Protein AF-D1YX26-F1 (afdb_monomer_lite)

Foldseek 3Di:
DPPPPPVVVVLVVVLVVLLVVLLVLLVVLLVVLLVLDDPPDLLNVVSVLLSLQLLLQSLQCVLVVVSDSVVSVVSSVVSSVVSVVSSVVQVVQQVVCCVPPVNPDRGPCVPPDVVVSVVVSVVSNVNSVVSNVNSVVSVVVVVVVVVCVVVVPPDDD

Sequence (157 aa):
MFEVKSENFNKYVSFAVMLIVAAIVVLAVGEICKYILPHDTAFYFTVNKIYFLAAGALILTAGLGLLNLSNLRNLAVFFVALLALLVVLYFVDKFACSALWGGVYASVLTRIPERYFDMYYKALDGLSVLLGAVGLLFLLVKSLDILKDTLSGPKKA

pLDDT: mean 81.95, std 12.5, range [34.28, 94.19]

Secondary structure (DSSP, 8-state):
---HHHHHHHHHHHHHHHHHHHHHHHHHHHHHHHHHS-TTSHHHHHHHHHHHHHHHHHHHHHHTT---HHHHHHHHHHHHHHHHHHHHHHHHHHHHHHHHHTT-SS-GGGGS-HHHHHHHHHHHHHHHHHHHHHHHHHHHHHHHHHHHHHHT-----

Radius of gyration: 21.33 Å; chains: 1; bounding box: 48×20×71 Å

Organism: Methanocella paludicola (strain DSM 17711 / JCM 13418 / NBRC 101707 / SANAE) (NCBI:txid304371)

Structure (mmCIF, N/CA/C/O backbone):
data_AF-D1YX26-F1
#
_entry.id   AF-D1YX26-F1
#
loop_
_atom_site.group_PDB
_atom_site.id
_atom_site.type_symbol
_atom_site.label_atom_id
_atom_site.label_alt_id
_atom_site.label_comp_id
_atom_site.label_asym_id
_atom_site.label_entity_id
_atom_site.label_seq_id
_atom_site.pdbx_PDB_ins_code
_atom_site.Cartn_x
_atom_site.Cartn_y
_atom_site.Cartn_z
_atom_site.occupancy
_atom_site.B_iso_or_equiv
_atom_site.auth_seq_id
_atom_site.auth_comp_id
_atom_site.auth_asym_id
_atom_site.auth_atom_id
_atom_site.pdbx_PDB_model_num
ATOM 1 N N . MET A 1 1 ? -12.899 -0.330 43.776 1.00 35.62 1 MET A N 1
ATOM 2 C CA . MET A 1 1 ? -11.721 -0.955 43.142 1.00 35.62 1 MET A CA 1
ATOM 3 C C . MET A 1 1 ? -11.986 -0.998 41.639 1.00 35.62 1 MET A C 1
ATOM 5 O O . MET A 1 1 ? -12.757 -1.827 41.181 1.00 35.62 1 MET A O 1
ATOM 9 N N . PHE A 1 2 ? -11.500 0.007 40.904 1.00 34.28 2 PHE A N 1
ATOM 10 C CA . PHE A 1 2 ? -11.766 0.224 39.472 1.00 34.28 2 PHE A CA 1
ATOM 11 C C . PHE A 1 2 ? -10.519 -0.139 38.646 1.00 34.28 2 PHE A C 1
ATOM 13 O O . PHE A 1 2 ? -9.960 0.712 37.968 1.00 34.28 2 PHE A O 1
ATOM 20 N N . GLU A 1 3 ? -10.038 -1.379 38.719 1.00 37.28 3 GLU A N 1
ATOM 21 C CA . GLU A 1 3 ? -8.809 -1.773 37.997 1.00 37.28 3 GLU A CA 1
ATOM 22 C C . GLU A 1 3 ? -9.065 -2.391 36.613 1.00 37.28 3 GLU A C 1
ATOM 24 O O . GLU A 1 3 ? -8.159 -2.467 35.794 1.00 37.28 3 GLU A O 1
ATOM 29 N N . VAL A 1 4 ? -10.313 -2.723 36.263 1.00 43.44 4 VAL A N 1
ATOM 30 C CA . VAL A 1 4 ? -10.623 -3.432 35.001 1.00 43.44 4 VAL A CA 1
ATOM 31 C C . VAL A 1 4 ? -10.747 -2.495 33.777 1.00 43.44 4 VAL A C 1
ATOM 33 O O . VAL A 1 4 ? -10.698 -2.947 32.634 1.00 43.44 4 VAL A O 1
ATOM 36 N N . LYS A 1 5 ? -10.861 -1.168 33.965 1.00 50.50 5 LYS A N 1
ATOM 37 C CA . LYS A 1 5 ? -10.975 -0.206 32.842 1.00 50.50 5 LYS A CA 1
ATOM 38 C C . LYS A 1 5 ? -9.632 0.196 32.214 1.00 50.50 5 LYS A C 1
ATOM 40 O O . LYS A 1 5 ? -9.627 0.531 31.031 1.00 50.50 5 LYS A O 1
ATOM 45 N N . SER A 1 6 ? -8.516 0.170 32.951 1.00 56.94 6 SER A N 1
ATOM 46 C CA . SER A 1 6 ? -7.239 0.706 32.442 1.00 56.94 6 SER A CA 1
ATOM 47 C C . SER A 1 6 ? -6.572 -0.218 31.419 1.00 56.94 6 SER A C 1
ATOM 49 O O . SER A 1 6 ? -6.024 0.255 30.427 1.00 56.94 6 SER A O 1
ATOM 51 N N . GLU A 1 7 ? -6.670 -1.536 31.600 1.00 59.72 7 GLU A N 1
ATOM 52 C CA . GLU A 1 7 ? -5.939 -2.497 30.771 1.00 59.72 7 GLU A CA 1
ATOM 53 C C . GLU A 1 7 ? -6.509 -2.598 29.346 1.00 59.72 7 GLU A C 1
ATOM 55 O O . GLU A 1 7 ? -5.766 -2.607 28.364 1.00 59.72 7 GLU 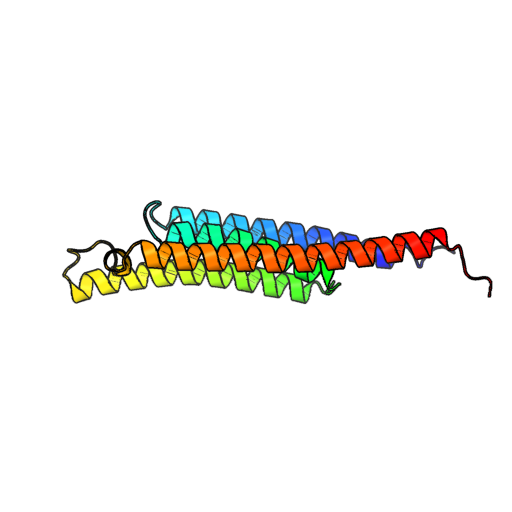A O 1
ATOM 60 N N . ASN A 1 8 ? -7.840 -2.598 29.214 1.00 65.56 8 ASN A N 1
ATOM 61 C CA . ASN A 1 8 ? -8.500 -2.572 27.909 1.00 65.56 8 ASN A CA 1
ATOM 62 C C . ASN A 1 8 ? -8.307 -1.222 27.212 1.00 65.56 8 ASN A C 1
ATOM 64 O O . ASN A 1 8 ? -8.023 -1.193 26.018 1.00 65.56 8 ASN A O 1
ATOM 68 N N . PHE A 1 9 ? -8.391 -0.112 27.951 1.00 67.81 9 PHE A N 1
ATOM 69 C CA . PHE A 1 9 ? -8.138 1.222 27.406 1.00 67.81 9 PHE A CA 1
ATOM 70 C C . PHE A 1 9 ? -6.710 1.350 26.857 1.00 67.81 9 PHE A C 1
ATOM 72 O O . PHE A 1 9 ? -6.530 1.774 25.716 1.00 67.81 9 PHE A O 1
ATOM 79 N N . ASN A 1 10 ? -5.708 0.876 27.603 1.00 72.50 10 ASN A N 1
ATOM 80 C CA . ASN A 1 10 ? -4.318 0.855 27.149 1.00 72.50 10 ASN A CA 1
ATOM 81 C C . ASN A 1 10 ? -4.137 0.008 25.880 1.00 72.50 10 ASN A C 1
ATOM 83 O O . ASN A 1 10 ? -3.447 0.443 24.964 1.00 72.50 10 ASN A O 1
ATOM 87 N N . LYS A 1 11 ? -4.808 -1.147 25.764 1.00 69.88 11 LYS A N 1
ATOM 88 C CA . LYS A 1 11 ? -4.772 -1.980 24.545 1.00 69.88 11 LYS A CA 1
ATOM 89 C C . LYS A 1 11 ? -5.347 -1.256 23.321 1.00 69.88 11 LYS A C 1
ATOM 91 O O . LYS A 1 11 ? -4.740 -1.310 22.252 1.00 69.88 11 LYS A O 1
ATOM 96 N N . TYR A 1 12 ? -6.466 -0.541 23.464 1.00 74.06 12 TYR A N 1
ATOM 97 C CA . TYR A 1 12 ? -7.040 0.257 22.370 1.00 74.06 12 TYR A CA 1
ATOM 98 C C . TYR A 1 12 ? -6.139 1.427 21.964 1.00 74.06 12 TYR A C 1
ATOM 100 O O . TYR A 1 12 ? -5.946 1.662 20.772 1.00 74.06 12 TYR A O 1
ATOM 108 N N . VAL A 1 13 ? -5.549 2.126 22.938 1.00 77.31 13 VAL A N 1
ATOM 109 C CA . VAL A 1 13 ? -4.607 3.224 22.678 1.00 77.31 13 VAL A CA 1
ATOM 110 C C . VAL A 1 13 ? -3.355 2.703 21.972 1.00 77.31 13 VAL A C 1
ATOM 112 O O . VAL A 1 13 ? -2.968 3.249 20.942 1.00 77.31 13 VAL A O 1
ATOM 115 N N . SER A 1 14 ? -2.756 1.609 22.451 1.00 76.06 14 SER A N 1
ATOM 116 C CA . SER A 1 14 ? -1.597 0.988 21.798 1.00 76.06 14 SER A CA 1
ATOM 117 C C . SER A 1 14 ? -1.909 0.527 20.375 1.00 76.06 14 SER A C 1
ATOM 119 O O . SER A 1 14 ? -1.082 0.707 19.484 1.00 76.06 14 SER A O 1
ATOM 121 N N . PHE A 1 15 ? -3.102 -0.023 20.132 1.00 79.38 15 PHE A N 1
ATOM 122 C CA . PHE A 1 15 ? -3.534 -0.392 18.785 1.00 79.38 15 PHE A CA 1
ATOM 123 C C . PHE A 1 15 ? -3.677 0.832 17.872 1.00 79.38 15 PHE A C 1
ATOM 125 O O . PHE A 1 15 ? -3.165 0.816 16.755 1.00 79.38 15 PHE A O 1
ATOM 132 N N . ALA A 1 16 ? -4.320 1.904 18.346 1.00 80.62 16 ALA A N 1
ATOM 133 C CA . ALA A 1 16 ? -4.486 3.138 17.580 1.00 80.62 16 ALA A CA 1
ATOM 134 C C . ALA A 1 16 ? -3.134 3.779 17.229 1.00 80.62 16 ALA A C 1
ATOM 136 O O . ALA A 1 16 ? -2.903 4.140 16.076 1.00 80.62 16 ALA A O 1
ATOM 137 N N . VAL A 1 17 ? -2.212 3.849 18.195 1.00 84.38 17 VAL A N 1
ATOM 138 C CA . VAL A 1 17 ? -0.843 4.335 17.969 1.00 84.38 17 VAL A CA 1
ATOM 139 C C . VAL A 1 17 ? -0.130 3.467 16.936 1.00 84.38 17 VAL A C 1
ATOM 141 O O . VAL A 1 17 ? 0.453 3.995 15.994 1.00 84.38 17 VAL A O 1
ATOM 144 N N . MET A 1 18 ? -0.215 2.140 17.054 1.00 84.69 18 MET A N 1
ATOM 145 C CA . MET A 1 18 ? 0.425 1.232 16.101 1.00 84.69 18 MET A CA 1
ATOM 146 C C . MET A 1 18 ? -0.163 1.356 14.691 1.00 84.69 18 MET A C 1
ATOM 148 O O . MET A 1 18 ? 0.577 1.271 13.716 1.00 84.69 18 MET A O 1
ATOM 152 N N . LEU A 1 19 ? -1.471 1.586 14.566 1.00 84.75 19 LEU A N 1
ATOM 153 C CA . LEU A 1 19 ? -2.131 1.807 13.280 1.00 84.75 19 LEU A CA 1
ATOM 154 C C . LEU A 1 19 ? -1.619 3.090 12.612 1.00 84.75 19 LEU A C 1
ATOM 156 O O . LEU A 1 19 ? -1.300 3.072 11.424 1.00 84.75 19 LEU A O 1
ATOM 160 N N . ILE A 1 20 ? -1.467 4.174 13.381 1.00 86.75 20 ILE A N 1
ATOM 161 C CA . ILE A 1 20 ? -0.885 5.435 12.898 1.00 86.75 20 ILE A CA 1
ATOM 162 C C . ILE A 1 20 ? 0.571 5.225 12.473 1.00 86.75 20 ILE A C 1
ATOM 164 O O . ILE A 1 20 ? 0.952 5.624 11.375 1.00 86.75 20 ILE A O 1
ATOM 168 N N . VAL A 1 21 ? 1.376 4.560 13.304 1.00 88.06 21 VAL A N 1
ATOM 169 C CA . VAL A 1 21 ? 2.781 4.264 12.988 1.00 88.06 21 VAL A CA 1
ATOM 170 C C . VAL A 1 21 ? 2.883 3.419 11.718 1.00 88.06 21 VAL A C 1
ATOM 172 O O . VAL A 1 21 ? 3.666 3.750 10.835 1.00 88.06 21 VAL A O 1
ATOM 175 N N . ALA A 1 22 ? 2.065 2.374 11.579 1.00 86.25 22 ALA A N 1
ATOM 176 C CA . ALA A 1 22 ? 2.020 1.542 10.380 1.00 86.25 22 ALA A CA 1
ATOM 177 C C . ALA A 1 22 ? 1.682 2.362 9.126 1.00 86.25 22 ALA A C 1
ATOM 179 O O . ALA A 1 22 ? 2.371 2.238 8.114 1.00 86.25 22 ALA A O 1
ATOM 180 N N . ALA A 1 23 ? 0.670 3.229 9.201 1.00 86.69 23 ALA A N 1
ATOM 181 C CA . ALA A 1 23 ? 0.287 4.100 8.094 1.00 86.69 23 ALA A CA 1
ATOM 182 C C . ALA A 1 23 ? 1.420 5.063 7.705 1.00 86.69 23 ALA A C 1
ATOM 184 O O . ALA A 1 23 ? 1.760 5.165 6.528 1.00 86.69 23 ALA A O 1
ATOM 185 N N . ILE A 1 24 ? 2.050 5.718 8.687 1.00 89.69 24 ILE A N 1
ATOM 186 C CA . ILE A 1 24 ? 3.175 6.638 8.459 1.00 89.69 24 ILE A CA 1
ATOM 187 C C . ILE A 1 24 ? 4.362 5.905 7.836 1.00 89.69 24 ILE A C 1
ATOM 189 O O . ILE A 1 24 ? 4.955 6.418 6.894 1.00 89.69 24 ILE A O 1
ATOM 193 N N . VAL A 1 25 ? 4.706 4.710 8.322 1.00 90.75 25 VAL A N 1
ATOM 194 C CA . VAL A 1 25 ? 5.823 3.922 7.780 1.00 90.75 25 VAL A CA 1
ATOM 195 C C . VAL A 1 25 ? 5.567 3.541 6.323 1.00 90.75 25 VAL A C 1
ATOM 197 O O . VAL A 1 25 ? 6.449 3.727 5.489 1.00 90.75 25 VAL A O 1
ATOM 200 N N . VAL A 1 26 ? 4.365 3.056 5.992 1.00 91.50 26 VAL A N 1
ATOM 201 C CA . VAL A 1 26 ? 4.008 2.705 4.606 1.00 91.50 26 VAL A CA 1
ATOM 202 C C . VAL A 1 26 ? 4.055 3.936 3.695 1.00 91.50 26 VAL A C 1
ATOM 204 O O . VAL A 1 26 ? 4.591 3.850 2.591 1.00 91.50 26 VAL A O 1
ATOM 207 N N . LEU A 1 27 ? 3.558 5.086 4.162 1.00 91.44 27 LEU A N 1
ATOM 208 C CA . LEU A 1 27 ? 3.626 6.345 3.416 1.00 91.44 27 LEU A CA 1
ATOM 209 C C . LEU A 1 27 ? 5.073 6.809 3.217 1.00 91.44 27 LEU A C 1
ATOM 211 O O . LEU A 1 27 ? 5.473 7.082 2.092 1.00 91.44 27 LEU A O 1
ATOM 215 N N . ALA A 1 28 ? 5.877 6.850 4.280 1.00 92.19 28 ALA A N 1
ATOM 216 C CA . ALA A 1 28 ? 7.269 7.286 4.216 1.00 92.19 28 ALA A CA 1
ATOM 217 C C . ALA A 1 28 ? 8.094 6.413 3.260 1.00 92.19 28 ALA A C 1
ATOM 219 O O . ALA A 1 28 ? 8.817 6.937 2.416 1.00 92.19 28 ALA A O 1
ATOM 220 N N . VAL A 1 29 ? 7.950 5.085 3.343 1.00 92.44 29 VAL A N 1
ATOM 221 C CA . VAL A 1 29 ? 8.626 4.159 2.422 1.00 92.44 29 VAL A CA 1
ATOM 222 C C . VAL A 1 29 ? 8.140 4.357 0.991 1.00 92.44 29 VAL A C 1
ATOM 224 O O . VAL A 1 29 ? 8.956 4.377 0.075 1.00 92.44 29 VAL A O 1
ATOM 227 N N . GLY A 1 30 ? 6.838 4.536 0.771 1.00 90.62 30 GLY A N 1
ATOM 228 C CA . GLY A 1 30 ? 6.330 4.759 -0.577 1.00 90.62 30 GLY A CA 1
ATOM 229 C C . GLY A 1 30 ? 6.818 6.069 -1.194 1.00 90.62 30 GLY A C 1
ATOM 230 O O . GLY A 1 30 ? 7.140 6.087 -2.380 1.00 90.62 30 GLY A O 1
ATOM 231 N N . GLU A 1 31 ? 6.951 7.141 -0.408 1.00 91.50 31 GLU A N 1
ATOM 232 C CA . GLU A 1 31 ? 7.520 8.402 -0.896 1.00 91.50 31 GLU A CA 1
ATOM 233 C C . GLU A 1 31 ? 9.009 8.246 -1.233 1.00 91.50 31 GLU A C 1
ATOM 235 O O . GLU A 1 31 ? 9.467 8.756 -2.256 1.00 91.50 31 GLU A O 1
ATOM 240 N N . ILE A 1 32 ? 9.753 7.444 -0.462 1.00 91.56 32 ILE A N 1
ATOM 241 C CA . ILE A 1 32 ? 11.123 7.051 -0.828 1.00 91.56 32 ILE A CA 1
ATOM 242 C C . ILE A 1 32 ? 11.126 6.273 -2.155 1.00 91.56 32 ILE A C 1
ATOM 244 O O . ILE A 1 32 ? 11.934 6.567 -3.034 1.00 91.56 32 ILE A O 1
ATOM 248 N N . CYS A 1 33 ? 10.214 5.314 -2.348 1.00 90.62 33 CYS A N 1
ATOM 249 C CA . CYS A 1 33 ? 10.102 4.575 -3.610 1.00 90.62 33 CYS A CA 1
ATOM 250 C C . CYS A 1 33 ? 9.802 5.509 -4.791 1.00 90.62 33 CYS A C 1
ATOM 252 O O . CYS A 1 33 ? 10.415 5.383 -5.847 1.00 90.62 33 CYS A O 1
ATOM 254 N N . LYS A 1 34 ? 8.902 6.478 -4.612 1.00 90.25 34 LYS A N 1
ATOM 255 C CA . LYS A 1 34 ? 8.571 7.493 -5.620 1.00 90.25 34 LYS A CA 1
ATOM 256 C C . LYS A 1 34 ? 9.731 8.414 -5.974 1.00 90.25 34 LYS A C 1
ATOM 258 O O . LYS A 1 34 ? 9.771 8.895 -7.094 1.00 90.25 34 LYS A O 1
ATOM 263 N N . TYR A 1 35 ? 10.667 8.648 -5.059 1.00 88.50 35 TYR A N 1
ATOM 264 C CA . TYR A 1 35 ? 11.884 9.397 -5.372 1.00 88.50 35 TYR A CA 1
ATOM 265 C C . TYR A 1 35 ? 12.811 8.628 -6.333 1.00 88.50 35 TYR A C 1
ATOM 267 O O . TYR A 1 35 ? 13.554 9.226 -7.106 1.00 88.50 35 TYR A O 1
ATOM 275 N N . ILE A 1 36 ? 12.760 7.292 -6.305 1.00 87.69 36 ILE A N 1
ATOM 276 C CA . ILE A 1 36 ? 13.550 6.409 -7.181 1.00 87.69 36 ILE A CA 1
ATOM 277 C C . ILE A 1 36 ? 12.843 6.186 -8.531 1.00 87.69 36 ILE A C 1
ATOM 279 O O . ILE A 1 36 ? 13.494 6.015 -9.566 1.00 87.69 36 ILE A O 1
ATOM 283 N N . LEU A 1 37 ? 11.509 6.156 -8.523 1.00 86.38 37 LEU A N 1
ATOM 284 C CA . LEU A 1 37 ? 10.675 5.860 -9.686 1.00 86.38 37 LEU A CA 1
ATOM 285 C C . LEU A 1 37 ? 10.335 7.140 -10.475 1.00 86.38 37 LEU A C 1
ATOM 287 O O . LEU A 1 37 ? 9.841 8.097 -9.886 1.00 86.38 37 LEU A O 1
ATOM 291 N N . PRO A 1 38 ? 10.509 7.175 -11.807 1.00 81.75 38 PRO A N 1
ATOM 292 C CA . PRO A 1 38 ? 10.125 8.334 -12.609 1.00 81.75 38 PRO A CA 1
ATOM 293 C C . PRO A 1 38 ? 8.604 8.557 -12.587 1.00 81.75 38 PRO A C 1
ATOM 295 O O . PRO A 1 38 ? 7.834 7.596 -12.679 1.00 81.75 38 PRO A O 1
ATOM 298 N N . HIS A 1 39 ? 8.177 9.819 -12.488 1.00 79.12 39 HIS A N 1
ATOM 299 C CA . HIS A 1 39 ? 6.771 10.225 -12.324 1.00 79.12 39 HIS A CA 1
ATOM 300 C C . HIS A 1 39 ? 5.829 9.771 -13.449 1.00 79.12 39 HIS A C 1
ATOM 302 O O . HIS A 1 39 ? 4.630 9.631 -13.232 1.00 79.12 39 HIS A O 1
ATOM 308 N N . ASP A 1 40 ? 6.364 9.552 -14.643 1.00 69.69 40 ASP A N 1
ATOM 309 C CA . ASP A 1 40 ? 5.660 9.136 -15.855 1.00 69.69 40 ASP A CA 1
ATOM 310 C C . ASP A 1 40 ? 5.531 7.609 -15.989 1.00 69.69 40 ASP A C 1
ATOM 312 O O . ASP A 1 40 ? 4.922 7.111 -16.934 1.00 69.69 40 ASP A O 1
ATOM 316 N N . THR A 1 41 ? 6.068 6.838 -15.039 1.00 77.81 41 THR A N 1
ATOM 317 C CA . THR A 1 41 ? 6.019 5.374 -15.103 1.00 77.81 41 THR A CA 1
ATOM 318 C C . THR A 1 41 ? 4.773 4.792 -14.448 1.00 77.81 41 THR A C 1
ATOM 320 O O . THR A 1 41 ? 4.334 5.214 -13.377 1.00 77.81 41 THR A O 1
ATOM 323 N N . ALA A 1 42 ? 4.264 3.706 -15.034 1.00 83.06 42 ALA A N 1
ATOM 324 C CA . ALA A 1 42 ? 3.197 2.904 -14.440 1.00 83.06 42 ALA A CA 1
ATOM 325 C C . ALA A 1 42 ? 3.538 2.433 -13.009 1.00 83.06 42 ALA A C 1
ATOM 327 O O . ALA A 1 42 ? 2.653 2.315 -12.161 1.00 83.06 42 ALA A O 1
ATOM 328 N N . PHE A 1 43 ? 4.823 2.211 -12.711 1.00 85.44 43 PHE A N 1
ATOM 329 C CA . PHE A 1 43 ? 5.302 1.868 -11.371 1.00 85.44 43 PHE A CA 1
ATOM 330 C C . PHE A 1 43 ? 5.031 2.982 -10.351 1.00 85.44 43 PHE A C 1
ATOM 332 O O . PHE A 1 43 ? 4.528 2.686 -9.267 1.00 85.44 43 PHE A O 1
ATOM 339 N N . TYR A 1 44 ? 5.280 4.249 -10.703 1.00 86.94 44 TYR A N 1
ATOM 340 C CA . TYR A 1 44 ? 4.984 5.398 -9.841 1.00 86.94 44 TYR A CA 1
ATOM 341 C C . TYR A 1 44 ? 3.488 5.488 -9.509 1.00 86.94 44 TYR A C 1
ATOM 343 O O . TYR A 1 44 ? 3.101 5.641 -8.347 1.00 86.94 44 TYR A O 1
ATOM 351 N N . PHE A 1 45 ? 2.621 5.326 -10.512 1.00 87.00 45 PHE A N 1
ATOM 352 C CA . PHE A 1 45 ? 1.173 5.338 -10.296 1.00 87.00 45 PHE A CA 1
ATOM 353 C C . PHE A 1 45 ? 0.694 4.158 -9.444 1.00 87.00 45 PHE A C 1
ATOM 355 O O . PHE A 1 45 ? -0.177 4.340 -8.592 1.00 87.00 45 PHE A O 1
ATOM 362 N N . THR A 1 46 ? 1.292 2.974 -9.600 1.00 89.62 46 THR A N 1
ATOM 363 C CA . THR A 1 46 ? 0.967 1.803 -8.771 1.00 89.62 46 THR A CA 1
ATOM 364 C C . THR A 1 46 ? 1.292 2.040 -7.294 1.00 89.62 46 THR A C 1
ATOM 366 O 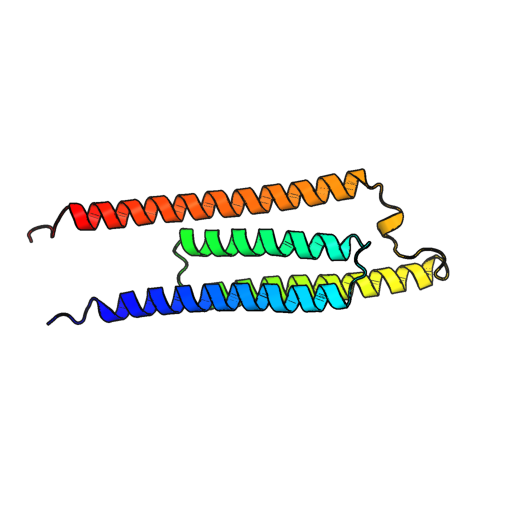O . THR A 1 46 ? 0.513 1.620 -6.439 1.00 89.62 46 THR A O 1
ATOM 369 N N . VAL A 1 47 ? 2.361 2.780 -6.967 1.00 91.38 47 VAL A N 1
ATOM 370 C CA . VAL A 1 47 ? 2.656 3.162 -5.571 1.00 91.38 47 VAL A CA 1
ATOM 371 C C . VAL A 1 47 ? 1.490 3.938 -4.948 1.00 91.38 47 VAL A C 1
ATOM 373 O O . VAL A 1 47 ? 1.075 3.623 -3.834 1.00 91.38 47 VAL A O 1
ATOM 376 N N . ASN A 1 48 ? 0.885 4.880 -5.680 1.00 90.19 48 ASN A N 1
ATOM 377 C CA . ASN A 1 48 ? -0.292 5.609 -5.185 1.00 90.19 48 ASN A CA 1
ATOM 378 C C . ASN A 1 48 ? -1.471 4.673 -4.889 1.00 90.19 48 ASN A C 1
ATOM 380 O O . ASN A 1 48 ? -2.173 4.850 -3.897 1.00 90.19 48 ASN A O 1
ATOM 384 N N . LYS A 1 49 ? -1.685 3.656 -5.730 1.00 89.81 49 LYS A N 1
ATOM 385 C CA . LYS A 1 49 ? -2.764 2.674 -5.538 1.00 89.81 49 LYS A CA 1
ATOM 386 C C . LYS A 1 49 ? -2.517 1.783 -4.323 1.00 89.81 49 LYS A C 1
ATOM 388 O O . LYS A 1 49 ? -3.462 1.443 -3.614 1.00 89.81 49 LYS A O 1
ATOM 393 N N . ILE A 1 50 ? -1.256 1.473 -4.022 1.00 91.62 50 ILE A N 1
ATOM 394 C CA . ILE A 1 50 ? -0.885 0.734 -2.810 1.00 91.62 50 ILE A CA 1
ATOM 395 C C . ILE A 1 50 ? -1.231 1.522 -1.544 1.00 91.62 50 ILE A C 1
ATOM 397 O O . ILE A 1 50 ? -1.651 0.906 -0.570 1.00 91.62 50 ILE A O 1
ATOM 401 N N . TYR A 1 51 ? -1.139 2.855 -1.541 1.00 88.75 51 TYR A N 1
ATOM 402 C CA . TYR A 1 51 ? -1.570 3.651 -0.384 1.00 88.75 51 TYR A CA 1
ATOM 403 C C . TYR A 1 51 ? -3.053 3.478 -0.076 1.00 88.75 51 TYR A C 1
ATOM 405 O O . TYR A 1 51 ? -3.423 3.272 1.080 1.00 88.75 51 TYR A O 1
ATOM 413 N N . PHE A 1 52 ? -3.901 3.516 -1.105 1.00 87.44 52 PHE A N 1
ATOM 414 C CA . PHE A 1 52 ? -5.337 3.308 -0.938 1.00 87.44 52 PHE A CA 1
ATOM 415 C C . PHE A 1 52 ? -5.651 1.884 -0.473 1.00 87.44 52 PHE A C 1
ATOM 417 O O . PHE A 1 52 ? -6.466 1.704 0.433 1.00 87.44 52 PHE A O 1
ATOM 424 N N . LEU A 1 53 ? -4.948 0.882 -1.010 1.00 91.12 53 LEU A N 1
ATOM 425 C CA . LEU A 1 53 ? -5.068 -0.503 -0.552 1.00 91.12 53 LEU A CA 1
ATOM 426 C C . LEU A 1 53 ? -4.626 -0.669 0.903 1.00 91.12 53 LEU A C 1
ATOM 428 O O . LEU A 1 53 ? -5.311 -1.337 1.676 1.00 91.12 53 LEU A O 1
ATOM 432 N N . ALA A 1 54 ? -3.511 -0.049 1.292 1.00 88.88 54 ALA A N 1
ATOM 433 C CA . ALA A 1 54 ? -3.001 -0.089 2.655 1.00 88.88 54 ALA A CA 1
ATOM 434 C C . ALA A 1 54 ? -3.978 0.559 3.636 1.00 88.88 54 ALA A C 1
ATOM 436 O O . ALA A 1 54 ? -4.289 -0.033 4.670 1.00 88.88 54 ALA A O 1
ATOM 437 N N . ALA A 1 55 ? -4.531 1.721 3.285 1.00 87.31 55 ALA A N 1
ATOM 438 C CA . ALA A 1 55 ? -5.567 2.374 4.076 1.00 87.31 55 ALA A CA 1
ATOM 439 C C . ALA A 1 55 ? -6.814 1.485 4.223 1.00 87.31 55 ALA A C 1
ATOM 441 O O . ALA A 1 55 ? -7.282 1.264 5.340 1.00 87.31 55 ALA A O 1
ATOM 442 N N . GLY A 1 56 ? -7.309 0.909 3.122 1.00 88.38 56 GLY A N 1
ATOM 443 C CA . GLY A 1 56 ? -8.458 -0.001 3.141 1.00 88.38 56 GLY A CA 1
ATOM 444 C C . GLY A 1 56 ? -8.219 -1.242 4.007 1.00 88.38 56 GLY A C 1
ATOM 445 O O . GLY A 1 56 ? -9.060 -1.597 4.832 1.00 88.38 56 GLY A O 1
ATOM 446 N N . ALA A 1 57 ? -7.046 -1.867 3.890 1.00 89.69 57 ALA A N 1
ATOM 447 C CA . ALA A 1 57 ? -6.675 -3.043 4.674 1.00 89.69 57 ALA A CA 1
ATOM 448 C C . ALA A 1 57 ? -6.495 -2.735 6.173 1.00 89.69 57 ALA A C 1
ATOM 450 O O . ALA A 1 57 ? -6.885 -3.544 7.020 1.00 89.69 57 ALA A O 1
ATOM 451 N N . LEU A 1 58 ? -5.946 -1.566 6.523 1.00 87.31 58 LEU A N 1
ATOM 452 C CA . LEU A 1 58 ? -5.821 -1.122 7.915 1.00 87.31 58 LEU A CA 1
ATOM 453 C C . LEU A 1 58 ? -7.196 -0.863 8.546 1.00 87.31 58 LEU A C 1
ATOM 455 O O . LEU A 1 58 ? -7.450 -1.330 9.658 1.00 87.31 58 LEU A O 1
ATOM 459 N N . ILE A 1 59 ? -8.104 -0.193 7.824 1.00 86.69 59 ILE A N 1
ATOM 460 C CA . ILE A 1 59 ? -9.489 0.036 8.269 1.00 86.69 59 ILE A CA 1
ATOM 461 C C . ILE A 1 59 ? -10.224 -1.297 8.447 1.00 86.69 59 ILE A C 1
ATOM 463 O O . ILE A 1 59 ? -10.891 -1.499 9.460 1.00 86.69 59 ILE A O 1
ATOM 467 N N . LEU A 1 60 ? -10.059 -2.238 7.514 1.00 88.00 60 LEU A N 1
ATOM 468 C CA . LEU A 1 60 ? -10.639 -3.577 7.623 1.00 88.00 60 LEU A CA 1
ATOM 469 C C . LEU A 1 60 ? -10.124 -4.335 8.847 1.00 88.00 60 LEU A C 1
ATOM 471 O O . LEU A 1 60 ? -10.913 -4.902 9.600 1.00 88.00 60 LEU A O 1
ATOM 475 N N . THR A 1 61 ? -8.813 -4.308 9.081 1.00 85.88 61 THR A N 1
ATOM 476 C CA . THR A 1 61 ? -8.200 -4.964 10.244 1.00 85.88 61 THR A CA 1
ATOM 477 C C . THR A 1 61 ? -8.725 -4.371 11.555 1.00 85.88 61 THR A C 1
ATOM 479 O O . THR A 1 61 ? -9.009 -5.111 12.500 1.00 85.88 61 THR A O 1
ATOM 482 N N . ALA A 1 62 ? -8.912 -3.048 11.600 1.00 82.06 62 ALA A N 1
ATOM 483 C CA . ALA A 1 62 ? -9.534 -2.368 12.730 1.00 82.06 62 ALA A CA 1
ATOM 484 C C . ALA A 1 62 ? -11.008 -2.781 12.915 1.00 82.06 62 ALA A C 1
ATOM 486 O O . ALA A 1 62 ? -11.411 -3.108 14.033 1.00 82.06 62 ALA A O 1
ATOM 487 N N . GLY A 1 63 ? -11.792 -2.832 11.832 1.00 80.62 63 GLY A N 1
ATOM 488 C CA . GLY A 1 63 ? -13.205 -3.230 11.842 1.00 80.62 63 GLY A CA 1
ATOM 489 C C . GLY A 1 63 ? -13.439 -4.659 12.308 1.00 80.62 63 GLY A C 1
ATOM 490 O O . GLY A 1 63 ? -14.276 -4.894 13.177 1.00 80.62 63 GLY A O 1
ATOM 491 N N . LEU A 1 64 ? -12.630 -5.604 11.830 1.00 83.44 64 LEU A N 1
ATOM 492 C CA . LEU A 1 64 ? -12.689 -7.007 12.250 1.00 83.44 64 LEU A CA 1
ATOM 493 C C . LEU A 1 64 ? -12.278 -7.220 13.716 1.00 83.44 64 LEU A C 1
ATOM 495 O O . LEU A 1 64 ? -12.390 -8.326 14.237 1.00 83.44 64 LEU A O 1
ATOM 499 N N . GLY A 1 65 ? -11.787 -6.184 14.405 1.00 71.56 65 GLY A N 1
ATOM 500 C CA . GLY A 1 65 ? -11.350 -6.305 15.790 1.00 71.56 65 GLY A CA 1
ATOM 501 C C . GLY A 1 65 ? -10.123 -7.197 15.952 1.00 71.56 65 GLY A C 1
ATOM 502 O O . GLY A 1 65 ? -9.888 -7.701 17.050 1.00 71.56 65 GLY A O 1
ATOM 503 N N . LEU A 1 66 ? -9.324 -7.361 14.893 1.00 72.88 66 LEU A N 1
ATOM 504 C CA . LEU A 1 66 ? -8.037 -8.050 14.924 1.00 72.88 66 LEU A CA 1
ATOM 505 C C . LEU A 1 66 ? -6.989 -7.154 15.601 1.00 72.88 66 LEU A C 1
ATOM 507 O O . LEU A 1 66 ? -5.962 -6.817 15.015 1.00 72.88 66 LEU A O 1
ATOM 511 N N . LEU A 1 67 ? -7.250 -6.781 16.860 1.00 66.19 67 LEU A N 1
ATOM 512 C CA . LEU A 1 67 ? -6.480 -5.839 17.683 1.00 66.19 67 LEU A CA 1
ATOM 513 C C . LEU A 1 67 ? -5.097 -6.371 18.105 1.00 66.19 67 LEU A C 1
ATOM 515 O O . LEU A 1 67 ? -4.496 -5.907 19.072 1.00 66.19 67 LEU A O 1
ATOM 519 N N . ASN A 1 68 ? -4.580 -7.369 17.393 1.00 77.12 68 ASN A N 1
ATOM 520 C CA . ASN A 1 68 ? -3.271 -7.936 17.637 1.00 77.12 68 ASN A CA 1
ATOM 521 C C . ASN A 1 68 ? -2.208 -7.054 16.973 1.00 77.12 68 ASN A C 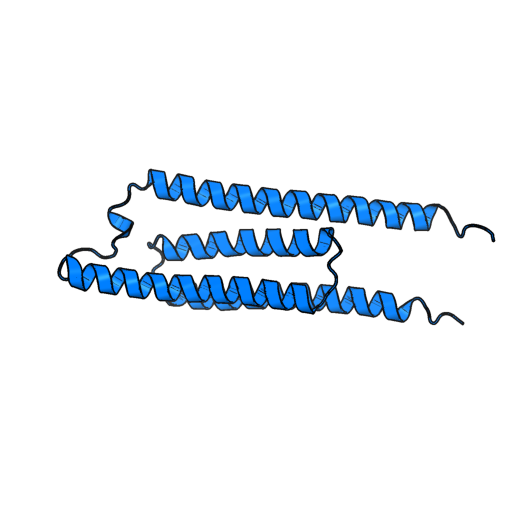1
ATOM 523 O O . ASN A 1 68 ? -2.161 -6.933 15.747 1.00 77.12 68 ASN A O 1
ATOM 527 N N . LEU A 1 69 ? -1.315 -6.487 17.786 1.00 78.00 69 LEU A N 1
ATOM 528 C CA . LEU A 1 69 ? -0.173 -5.688 17.327 1.00 78.00 69 LEU A CA 1
ATOM 529 C C . LEU A 1 69 ? 0.685 -6.436 16.294 1.00 78.00 69 LEU A C 1
ATOM 531 O O . LEU A 1 69 ? 1.223 -5.824 15.372 1.00 78.00 69 LEU A O 1
ATOM 535 N N . SER A 1 70 ? 0.763 -7.765 16.403 1.00 85.81 70 SER A N 1
ATOM 536 C CA . SER A 1 70 ? 1.483 -8.612 15.448 1.00 85.81 70 SER A CA 1
ATOM 537 C C . SER A 1 70 ? 0.853 -8.572 14.057 1.00 85.81 70 SER A C 1
ATOM 539 O O . SER A 1 70 ? 1.580 -8.523 13.069 1.00 85.81 70 SER A O 1
ATOM 541 N N . ASN A 1 71 ? -0.480 -8.532 13.964 1.00 84.25 71 ASN A N 1
ATOM 542 C CA . ASN A 1 71 ? -1.188 -8.486 12.683 1.00 84.25 71 ASN A CA 1
ATOM 543 C C . ASN A 1 71 ? -0.979 -7.139 11.988 1.00 84.25 71 ASN A C 1
ATOM 545 O O . ASN A 1 71 ? -0.653 -7.119 10.805 1.00 84.25 71 ASN A O 1
ATOM 549 N N . LEU A 1 72 ? -1.084 -6.028 12.729 1.00 83.88 72 LEU A N 1
ATOM 550 C CA . LEU A 1 72 ? -0.788 -4.694 12.192 1.00 83.88 72 LEU A CA 1
ATOM 551 C C . LEU A 1 72 ? 0.658 -4.584 11.706 1.00 83.88 72 LEU A C 1
ATOM 553 O O . LEU A 1 72 ? 0.903 -4.071 10.617 1.00 83.88 72 LEU A O 1
ATOM 557 N N . ARG A 1 73 ? 1.617 -5.103 12.484 1.00 87.00 73 ARG A N 1
ATOM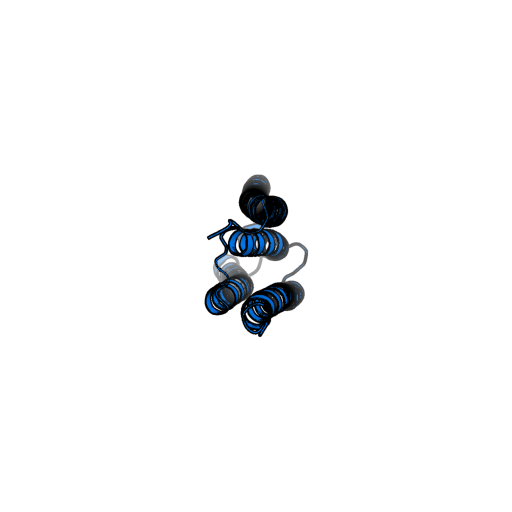 558 C CA . ARG A 1 73 ? 3.028 -5.132 12.086 1.00 87.00 73 ARG A CA 1
ATOM 559 C C . ARG A 1 73 ? 3.228 -5.944 10.811 1.00 87.00 73 ARG A C 1
ATOM 561 O O . ARG A 1 73 ? 3.875 -5.462 9.891 1.00 87.00 73 ARG A O 1
ATOM 568 N N . ASN A 1 74 ? 2.679 -7.155 10.746 1.00 90.12 74 ASN A N 1
ATOM 569 C CA . ASN A 1 74 ? 2.828 -8.026 9.581 1.00 90.12 74 ASN A CA 1
ATOM 570 C C . ASN A 1 74 ? 2.194 -7.401 8.333 1.00 90.12 74 ASN A C 1
ATOM 572 O O . ASN A 1 74 ? 2.778 -7.474 7.257 1.00 90.12 74 ASN A O 1
ATOM 576 N N . LEU A 1 75 ? 1.045 -6.737 8.484 1.00 89.75 75 LEU A N 1
ATOM 577 C CA . LEU A 1 75 ? 0.388 -6.016 7.399 1.00 89.75 75 LEU A CA 1
ATOM 578 C C . LEU A 1 75 ? 1.234 -4.828 6.915 1.00 89.75 75 LEU A C 1
ATOM 580 O O . LEU A 1 75 ? 1.420 -4.656 5.713 1.00 89.75 75 LEU A O 1
ATOM 584 N N . ALA A 1 76 ? 1.800 -4.043 7.835 1.00 89.06 76 ALA A N 1
ATOM 585 C CA . ALA A 1 76 ? 2.703 -2.946 7.492 1.00 89.06 76 ALA A CA 1
ATOM 586 C C . ALA A 1 76 ? 3.953 -3.452 6.757 1.00 89.06 76 ALA A C 1
ATOM 588 O O . ALA A 1 76 ? 4.308 -2.926 5.705 1.00 89.06 76 ALA A O 1
ATOM 589 N N . VAL A 1 77 ? 4.585 -4.513 7.270 1.00 91.81 77 VAL A N 1
ATOM 590 C CA . VAL A 1 77 ? 5.747 -5.158 6.639 1.00 91.81 77 VAL A CA 1
ATOM 591 C C . VAL A 1 77 ? 5.390 -5.695 5.257 1.00 91.81 77 VAL A C 1
ATOM 593 O O . VAL A 1 77 ? 6.176 -5.529 4.331 1.00 91.81 77 VAL A O 1
ATOM 596 N N . PHE A 1 78 ? 4.205 -6.284 5.087 1.00 93.94 78 PHE A N 1
ATOM 597 C CA . PHE A 1 78 ? 3.726 -6.746 3.787 1.00 93.94 78 PHE A CA 1
ATOM 598 C C . PHE A 1 78 ? 3.635 -5.598 2.774 1.00 93.94 78 PHE A C 1
ATOM 600 O O . PHE A 1 78 ? 4.166 -5.720 1.674 1.00 93.94 78 PHE A O 1
ATOM 607 N N . PHE A 1 79 ? 3.031 -4.463 3.141 1.00 94.19 79 PHE A N 1
ATOM 608 C CA . PHE A 1 79 ? 2.950 -3.307 2.242 1.00 94.19 79 PHE A CA 1
ATOM 609 C C . PHE A 1 79 ? 4.318 -2.686 1.953 1.00 94.19 79 PHE A C 1
ATOM 611 O O . PHE A 1 79 ? 4.598 -2.344 0.808 1.00 94.19 79 PHE A O 1
ATOM 618 N N . VAL A 1 80 ? 5.199 -2.600 2.950 1.00 93.44 80 VAL A N 1
ATOM 619 C CA . VAL A 1 80 ? 6.590 -2.163 2.756 1.00 93.44 80 VAL A CA 1
ATOM 620 C C . VAL A 1 80 ? 7.332 -3.097 1.797 1.00 93.44 80 VAL A C 1
ATOM 622 O O . VAL A 1 80 ? 8.006 -2.628 0.882 1.00 93.44 80 VAL A O 1
ATOM 625 N N . ALA A 1 81 ? 7.176 -4.413 1.950 1.00 93.62 81 ALA A N 1
ATOM 626 C CA . ALA A 1 81 ? 7.771 -5.399 1.054 1.00 93.62 81 ALA A CA 1
ATOM 627 C C . ALA A 1 81 ? 7.202 -5.293 -0.368 1.00 93.62 81 ALA A C 1
ATOM 629 O O . ALA A 1 81 ? 7.956 -5.387 -1.332 1.00 93.62 81 ALA A O 1
ATOM 630 N N . LEU A 1 82 ? 5.898 -5.041 -0.508 1.00 93.88 82 LEU A N 1
ATOM 631 C CA . LEU A 1 82 ? 5.249 -4.820 -1.800 1.00 93.88 82 LEU A CA 1
ATOM 632 C C . LEU A 1 82 ? 5.797 -3.566 -2.504 1.00 93.88 82 LEU A C 1
ATOM 634 O O . LEU A 1 82 ? 6.071 -3.602 -3.702 1.00 93.88 82 LEU A O 1
ATOM 638 N N . LEU A 1 83 ? 6.007 -2.476 -1.760 1.00 94.00 83 LEU A N 1
ATOM 639 C CA . LEU A 1 83 ? 6.621 -1.247 -2.272 1.00 94.00 83 LEU A CA 1
ATOM 640 C C . LEU A 1 83 ? 8.078 -1.472 -2.695 1.00 94.00 83 LEU A C 1
ATOM 642 O O . LEU A 1 83 ? 8.473 -1.071 -3.790 1.00 94.00 83 LEU A O 1
ATOM 646 N N . ALA A 1 84 ? 8.867 -2.167 -1.873 1.00 91.31 84 ALA A N 1
ATOM 647 C CA . ALA A 1 84 ? 10.239 -2.530 -2.220 1.00 91.31 84 ALA A CA 1
ATOM 648 C C . ALA A 1 84 ? 10.289 -3.422 -3.472 1.00 91.31 84 ALA A C 1
ATOM 650 O O . ALA A 1 84 ? 11.115 -3.205 -4.359 1.00 91.31 84 ALA A O 1
ATOM 651 N N . LEU A 1 85 ? 9.368 -4.383 -3.586 1.00 93.12 85 LEU A N 1
ATOM 652 C CA . LEU A 1 85 ? 9.252 -5.254 -4.752 1.00 93.12 85 LEU A CA 1
ATOM 653 C C . LEU A 1 85 ? 8.952 -4.461 -6.029 1.00 93.12 85 LEU A C 1
ATOM 655 O O . LEU A 1 85 ? 9.539 -4.765 -7.063 1.00 93.12 85 LEU A O 1
ATOM 659 N N . LEU A 1 86 ? 8.101 -3.431 -5.978 1.00 91.50 86 LEU A N 1
ATOM 660 C CA . LEU A 1 86 ? 7.857 -2.566 -7.140 1.00 91.50 86 LEU A CA 1
ATOM 661 C C . LEU A 1 86 ? 9.131 -1.876 -7.629 1.00 91.50 86 LEU A C 1
ATOM 663 O O . LEU A 1 86 ? 9.362 -1.807 -8.834 1.00 91.50 86 LEU A O 1
ATOM 667 N N . VAL A 1 87 ? 9.965 -1.393 -6.707 1.00 91.56 87 VAL A N 1
ATOM 668 C CA . VAL A 1 87 ? 11.251 -0.779 -7.060 1.00 91.56 87 VAL A CA 1
ATOM 669 C C . VAL A 1 87 ? 12.166 -1.804 -7.730 1.00 91.56 87 VAL A C 1
ATOM 671 O O . VAL A 1 87 ? 12.756 -1.515 -8.769 1.00 91.56 87 VAL A O 1
ATOM 674 N N . VAL A 1 88 ? 12.245 -3.021 -7.186 1.00 92.50 88 VAL A N 1
ATOM 675 C CA . VAL A 1 88 ? 13.023 -4.112 -7.795 1.00 92.50 88 VAL A CA 1
ATOM 676 C C . VAL A 1 88 ? 12.499 -4.446 -9.193 1.00 92.50 88 VAL A C 1
ATOM 678 O O . VAL A 1 88 ? 13.287 -4.533 -10.131 1.00 92.50 88 VAL A O 1
ATOM 681 N N . LEU A 1 89 ? 11.180 -4.575 -9.363 1.00 90.50 89 LEU A N 1
ATOM 682 C CA . LEU A 1 89 ? 10.555 -4.859 -10.657 1.00 90.50 89 LEU A CA 1
ATOM 683 C C . LEU A 1 89 ? 10.833 -3.764 -11.689 1.00 90.50 89 LEU A C 1
ATOM 685 O O . LEU A 1 89 ? 11.070 -4.082 -12.849 1.00 90.50 89 LEU A O 1
ATOM 689 N N . TYR A 1 90 ? 10.871 -2.499 -11.277 1.00 89.94 90 TYR A N 1
ATOM 690 C CA . TYR A 1 90 ? 11.269 -1.402 -12.155 1.00 89.94 90 TYR A CA 1
ATOM 691 C C . TYR A 1 90 ? 12.721 -1.537 -12.643 1.00 89.94 90 TYR A C 1
ATOM 693 O O . TYR A 1 90 ? 12.997 -1.345 -13.828 1.00 89.94 90 TYR A O 1
ATOM 701 N N . PHE A 1 91 ? 13.661 -1.912 -11.769 1.00 89.19 91 PHE A N 1
ATOM 702 C CA . PHE A 1 91 ? 15.043 -2.158 -12.195 1.00 89.19 91 PHE A CA 1
ATOM 703 C C . PHE A 1 91 ? 15.160 -3.373 -13.120 1.00 89.19 91 PHE A C 1
ATOM 705 O O . PHE A 1 91 ? 15.911 -3.324 -14.095 1.00 89.19 91 PHE A O 1
ATOM 712 N N . VAL A 1 92 ? 14.394 -4.434 -12.854 1.00 89.88 92 VAL A N 1
ATOM 713 C CA . VAL A 1 92 ? 14.314 -5.609 -13.733 1.00 89.88 92 VAL A CA 1
ATOM 714 C C . VAL A 1 92 ? 13.763 -5.223 -15.106 1.00 89.88 92 VAL A C 1
ATOM 716 O O . VAL A 1 92 ? 14.330 -5.627 -16.117 1.00 89.88 92 VAL A O 1
ATOM 719 N N . ASP A 1 93 ? 12.713 -4.404 -15.159 1.00 87.19 93 ASP A N 1
ATOM 720 C CA . ASP A 1 93 ? 12.124 -3.900 -16.402 1.00 87.19 93 ASP A CA 1
ATOM 721 C C . ASP A 1 93 ? 13.131 -3.072 -17.217 1.00 87.19 93 ASP A C 1
ATOM 723 O O . ASP A 1 93 ? 13.329 -3.326 -18.407 1.00 87.19 93 ASP A O 1
ATOM 727 N N . LYS A 1 94 ? 13.863 -2.159 -16.566 1.00 84.81 94 LYS A N 1
ATOM 728 C CA . LYS A 1 94 ? 14.941 -1.404 -17.221 1.00 84.81 94 LYS A CA 1
ATOM 729 C C . LYS A 1 94 ? 16.050 -2.301 -17.759 1.00 84.81 94 LYS A C 1
ATOM 731 O O . LYS A 1 94 ? 16.524 -2.090 -18.877 1.00 84.81 94 LYS A O 1
ATOM 736 N N . PHE A 1 95 ? 16.465 -3.297 -16.981 1.00 87.06 95 PHE A N 1
ATOM 737 C CA . PHE A 1 95 ? 17.489 -4.244 -17.410 1.00 87.06 95 PHE A CA 1
ATOM 738 C C . PHE A 1 95 ? 17.014 -5.080 -18.605 1.00 87.06 95 PHE A C 1
ATOM 740 O O . PHE A 1 95 ? 17.742 -5.218 -19.588 1.00 87.06 95 PHE A O 1
ATOM 747 N N . ALA A 1 96 ? 15.772 -5.567 -18.567 1.00 86.31 96 ALA A N 1
ATOM 748 C CA . ALA A 1 96 ? 15.162 -6.311 -19.662 1.00 86.31 96 ALA A CA 1
ATOM 749 C C . ALA A 1 96 ? 15.068 -5.467 -20.942 1.00 86.31 96 ALA A C 1
ATOM 751 O O . ALA A 1 96 ? 15.413 -5.951 -22.017 1.00 86.31 96 ALA A O 1
ATOM 752 N N . CYS A 1 97 ? 14.683 -4.191 -20.835 1.00 84.50 97 CYS A N 1
ATOM 753 C CA . CYS A 1 97 ? 14.671 -3.273 -21.974 1.00 84.50 97 CYS A CA 1
ATOM 754 C C . CYS A 1 97 ? 16.048 -3.072 -22.606 1.00 84.50 97 CYS A C 1
ATOM 756 O O . CYS A 1 97 ? 16.175 -3.057 -23.834 1.00 84.50 97 CYS A O 1
ATOM 758 N N . SER A 1 98 ? 17.079 -2.932 -21.771 1.00 83.44 98 SER A N 1
ATOM 759 C CA . SER A 1 98 ? 18.463 -2.835 -22.232 1.00 83.44 98 SER A CA 1
ATOM 760 C C . SER A 1 98 ? 18.892 -4.105 -22.974 1.00 83.44 98 SER A C 1
ATOM 762 O O . SER A 1 98 ? 19.413 -4.026 -24.084 1.00 83.44 98 SER A O 1
ATOM 764 N N . ALA A 1 99 ? 18.591 -5.280 -22.416 1.00 86.38 99 ALA A N 1
ATOM 765 C CA . ALA A 1 99 ? 18.972 -6.566 -22.995 1.00 86.38 99 ALA A CA 1
ATOM 766 C C . ALA A 1 99 ? 18.218 -6.908 -24.295 1.00 86.38 99 ALA A C 1
ATOM 768 O O . ALA A 1 99 ? 18.816 -7.438 -25.228 1.00 86.38 99 ALA A O 1
ATOM 769 N N . LEU A 1 100 ? 16.915 -6.619 -24.369 1.00 84.50 100 LEU A N 1
ATOM 770 C CA . LEU A 1 100 ? 16.060 -7.021 -25.494 1.00 84.50 100 LEU A CA 1
ATOM 771 C C . LEU A 1 100 ? 16.096 -6.042 -26.670 1.00 84.50 100 LEU A C 1
ATOM 773 O O . LEU A 1 100 ? 15.986 -6.464 -27.820 1.00 84.50 100 LEU A O 1
ATOM 777 N N . TRP A 1 101 ? 16.219 -4.741 -26.397 1.00 84.44 101 TRP A N 1
ATOM 778 C CA . TRP A 1 101 ? 16.125 -3.699 -27.426 1.00 84.44 101 TRP A CA 1
ATOM 779 C C . TRP A 1 101 ? 17.272 -2.693 -27.373 1.00 84.44 101 TRP A C 1
ATOM 781 O O . TRP A 1 101 ? 17.126 -1.585 -27.882 1.00 84.44 101 TRP A O 1
ATOM 791 N N . GLY A 1 102 ? 18.392 -3.032 -26.730 1.00 79.50 102 GLY A N 1
ATOM 792 C CA . GLY A 1 102 ? 19.562 -2.153 -26.656 1.00 79.50 102 GLY A CA 1
ATOM 793 C C . GLY A 1 102 ? 19.275 -0.801 -25.994 1.00 79.50 102 GLY A C 1
ATOM 794 O O . GLY A 1 102 ? 19.958 0.175 -26.288 1.00 79.50 102 GLY A O 1
ATOM 795 N N . GLY A 1 103 ? 18.231 -0.711 -25.162 1.00 69.81 103 GLY A N 1
ATOM 796 C CA . GLY A 1 103 ? 17.829 0.531 -24.495 1.00 69.81 103 GLY A CA 1
ATOM 797 C C . GLY A 1 103 ? 17.037 1.518 -25.361 1.00 69.81 103 GLY A C 1
ATOM 798 O O . GLY A 1 103 ? 16.793 2.635 -24.917 1.00 69.81 103 GLY A O 1
ATOM 799 N N . VAL A 1 104 ? 16.592 1.124 -26.563 1.00 72.38 104 VAL A N 1
ATOM 800 C CA . VAL A 1 104 ? 15.758 1.976 -27.441 1.00 72.38 104 VAL A CA 1
ATOM 801 C C . VAL A 1 104 ? 14.422 2.350 -26.784 1.00 72.38 104 VAL A C 1
ATOM 803 O O . VAL A 1 104 ? 13.876 3.419 -27.045 1.00 72.38 104 VAL A O 1
ATOM 806 N N . TYR A 1 105 ? 13.897 1.485 -25.913 1.00 70.12 105 TYR A N 1
ATOM 807 C CA . TYR A 1 105 ? 12.651 1.718 -25.186 1.00 70.12 105 TYR A CA 1
ATOM 808 C C . TYR A 1 105 ? 12.917 1.943 -23.699 1.00 70.12 105 TYR A C 1
ATOM 810 O O . TYR A 1 105 ? 13.697 1.220 -23.081 1.00 70.12 105 TYR A O 1
ATOM 818 N N . ALA A 1 106 ? 12.213 2.917 -23.117 1.00 69.88 106 ALA A N 1
ATOM 819 C CA . ALA A 1 106 ? 12.366 3.292 -21.712 1.00 69.88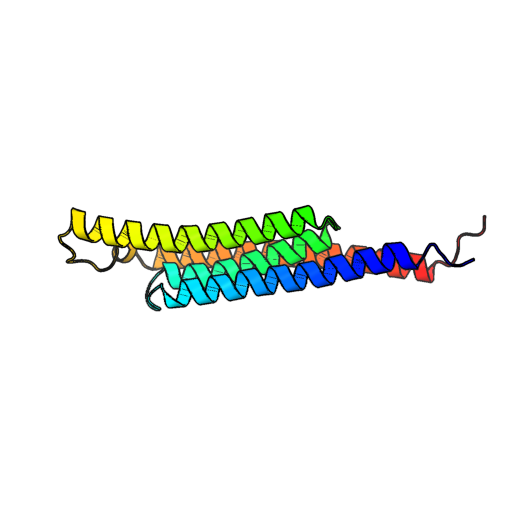 106 ALA A CA 1
ATOM 820 C C . ALA A 1 106 ? 11.836 2.235 -20.720 1.00 69.88 106 ALA A C 1
ATOM 822 O O . ALA A 1 106 ? 12.305 2.186 -19.585 1.00 69.88 106 ALA A O 1
ATOM 823 N N . SER A 1 107 ? 10.870 1.404 -21.131 1.00 77.94 107 SER A N 1
ATOM 824 C CA . SER A 1 107 ? 10.250 0.352 -20.309 1.00 77.94 107 SER A CA 1
ATOM 825 C C . SER A 1 107 ? 9.531 -0.674 -21.193 1.00 77.94 107 SER A C 1
ATOM 827 O O . SER A 1 107 ? 9.082 -0.321 -22.286 1.00 77.94 107 SER A O 1
ATOM 829 N N . VAL A 1 108 ? 9.403 -1.930 -20.740 1.00 76.38 108 VAL A N 1
ATOM 830 C CA . VAL A 1 108 ? 8.612 -2.957 -21.446 1.00 76.38 108 VAL A CA 1
ATOM 831 C C . VAL A 1 108 ? 7.135 -2.558 -21.413 1.00 76.38 108 VAL A C 1
ATOM 833 O O . VAL A 1 108 ? 6.383 -2.806 -22.358 1.00 76.38 108 VAL A O 1
ATOM 836 N N . LEU A 1 109 ? 6.729 -1.885 -20.334 1.00 76.69 109 LEU A N 1
ATOM 837 C CA . LEU A 1 109 ? 5.358 -1.474 -20.069 1.00 76.69 109 LEU A CA 1
ATOM 838 C C . LEU A 1 109 ? 4.829 -0.431 -21.057 1.00 76.69 109 LEU A C 1
ATOM 840 O O . LEU A 1 109 ? 3.625 -0.401 -21.282 1.00 76.69 109 LEU A O 1
ATOM 844 N N . THR A 1 110 ? 5.684 0.360 -21.717 1.00 72.94 110 THR A N 1
ATOM 845 C CA . THR A 1 110 ? 5.225 1.334 -22.733 1.00 72.94 110 THR A CA 1
ATOM 846 C C . THR A 1 110 ? 4.604 0.675 -23.962 1.00 72.94 110 THR A C 1
ATOM 848 O O . THR A 1 110 ? 3.924 1.333 -24.745 1.00 72.94 110 THR A O 1
ATOM 851 N N . ARG A 1 111 ? 4.817 -0.632 -24.144 1.00 77.31 111 ARG A N 1
ATOM 852 C CA . ARG A 1 111 ? 4.211 -1.409 -25.231 1.00 77.31 111 ARG A CA 1
ATOM 853 C C . ARG A 1 111 ? 2.821 -1.936 -24.896 1.00 77.31 111 ARG A C 1
ATOM 855 O O . ARG A 1 111 ? 2.131 -2.422 -25.790 1.00 77.31 111 ARG A O 1
ATOM 862 N N . ILE A 1 112 ? 2.414 -1.879 -23.631 1.00 81.56 112 ILE A N 1
ATOM 863 C CA . ILE A 1 112 ? 1.078 -2.291 -23.216 1.00 81.56 112 ILE A CA 1
ATOM 864 C C . ILE A 1 112 ? 0.131 -1.105 -23.453 1.00 81.56 112 ILE A C 1
ATOM 866 O O . ILE A 1 112 ? 0.415 -0.002 -22.990 1.00 81.56 112 ILE A O 1
ATOM 870 N N . PRO A 1 113 ? -0.999 -1.298 -24.157 1.00 84.75 113 PRO A N 1
ATOM 871 C CA . PRO A 1 113 ? -1.959 -0.222 -24.377 1.00 84.75 113 PRO A CA 1
ATOM 872 C C . PRO A 1 113 ? -2.467 0.387 -23.064 1.00 84.75 113 PRO A C 1
ATOM 874 O O . PRO A 1 113 ? -2.838 -0.344 -22.144 1.00 84.75 113 PRO A O 1
ATOM 877 N N . GLU A 1 114 ? -2.578 1.717 -23.019 1.00 82.31 114 GLU A N 1
ATOM 878 C CA . GLU A 1 114 ? -3.006 2.485 -21.834 1.00 82.31 114 GLU A CA 1
ATOM 879 C C . GLU A 1 114 ? -4.321 1.982 -21.229 1.00 82.31 114 GLU A C 1
ATOM 881 O O . GLU A 1 114 ? -4.462 1.898 -20.011 1.00 82.31 114 GLU A O 1
ATOM 886 N N . ARG A 1 115 ? -5.256 1.526 -22.074 1.00 86.38 115 ARG A N 1
ATOM 887 C CA . ARG A 1 115 ? -6.540 0.953 -21.643 1.00 86.38 115 ARG A CA 1
ATOM 888 C C . ARG A 1 115 ? -6.380 -0.186 -20.627 1.00 86.38 115 ARG A C 1
ATOM 890 O O . ARG A 1 115 ? -7.229 -0.326 -19.748 1.00 86.38 115 ARG A O 1
ATOM 897 N N . TYR A 1 116 ? -5.334 -1.005 -20.739 1.00 87.75 116 TYR A N 1
ATOM 898 C CA . TYR A 1 116 ? -5.097 -2.099 -19.793 1.00 87.75 116 TYR A CA 1
ATOM 899 C C . TYR A 1 116 ? -4.578 -1.590 -18.447 1.00 87.75 116 TYR A C 1
ATOM 901 O O . TYR A 1 116 ? -5.006 -2.099 -17.411 1.00 87.75 116 TYR A O 1
ATOM 909 N N . PHE A 1 117 ? -3.729 -0.558 -18.445 1.00 84.31 117 PHE A N 1
ATOM 910 C CA . PHE A 1 117 ? -3.301 0.104 -17.211 1.00 84.31 117 PHE A CA 1
ATOM 911 C C . PHE A 1 117 ? -4.475 0.789 -16.513 1.00 84.31 117 PHE A C 1
ATOM 913 O O . PHE A 1 117 ? -4.645 0.625 -15.309 1.00 84.31 117 PHE A O 1
ATOM 920 N N . ASP A 1 118 ? -5.353 1.452 -17.263 1.00 87.00 118 ASP A N 1
ATOM 921 C CA . ASP A 1 118 ? -6.569 2.061 -16.719 1.00 87.00 118 ASP A CA 1
ATOM 922 C C . ASP A 1 118 ? -7.506 1.039 -16.072 1.00 87.00 118 ASP A C 1
ATOM 924 O O . ASP A 1 118 ? -8.031 1.271 -14.980 1.00 87.00 118 ASP A O 1
ATOM 928 N N . MET A 1 119 ? -7.728 -0.106 -16.727 1.00 89.38 119 MET A N 1
ATOM 929 C CA . MET A 1 119 ? -8.524 -1.196 -16.154 1.00 89.38 119 MET A CA 1
ATOM 930 C C . MET A 1 119 ? -7.885 -1.736 -14.875 1.00 89.38 119 MET A C 1
ATOM 932 O O . MET A 1 119 ? -8.581 -1.930 -13.878 1.00 89.38 119 MET A O 1
ATOM 936 N N . TYR A 1 120 ? -6.567 -1.937 -14.890 1.00 90.00 120 TYR A N 1
ATOM 937 C CA . TYR A 1 120 ? -5.803 -2.379 -13.729 1.00 90.00 120 TYR A CA 1
ATOM 938 C C . TYR A 1 120 ? -5.922 -1.391 -12.559 1.00 90.00 120 TYR A C 1
ATOM 940 O O . TYR A 1 120 ? -6.283 -1.789 -11.452 1.00 90.00 120 TYR A O 1
ATOM 948 N N . TYR A 1 121 ? -5.714 -0.095 -12.794 1.00 90.44 121 TYR A N 1
ATOM 949 C CA . TYR A 1 121 ? -5.809 0.925 -11.751 1.00 90.44 121 TYR A CA 1
ATOM 950 C C . TYR A 1 121 ? -7.220 1.068 -11.189 1.00 90.44 121 TYR A C 1
ATOM 952 O O . TYR A 1 121 ? -7.375 1.151 -9.972 1.00 90.44 121 TYR A O 1
ATOM 960 N N . LYS A 1 122 ? -8.251 1.019 -12.042 1.00 90.38 122 LYS A N 1
ATOM 961 C CA . LYS A 1 122 ? -9.651 1.021 -11.594 1.00 90.38 122 LYS A CA 1
ATOM 962 C C . LYS A 1 122 ? -9.989 -0.207 -10.756 1.00 90.38 122 LYS A C 1
ATOM 964 O O . LYS A 1 122 ? -10.730 -0.088 -9.785 1.00 90.38 122 LYS A O 1
ATOM 969 N N . ALA A 1 123 ? -9.447 -1.375 -11.102 1.00 90.94 123 ALA A N 1
ATOM 970 C CA . ALA A 1 123 ? -9.632 -2.582 -10.304 1.00 90.94 123 ALA A CA 1
ATOM 971 C C . ALA A 1 123 ? -8.993 -2.438 -8.912 1.00 90.94 123 ALA A C 1
ATOM 973 O O . ALA A 1 123 ? -9.630 -2.777 -7.915 1.00 90.94 123 ALA A O 1
ATOM 974 N N . LEU A 1 124 ? -7.780 -1.877 -8.822 1.00 91.56 124 LEU A N 1
ATOM 975 C CA . LEU A 1 124 ? -7.133 -1.600 -7.533 1.00 91.56 124 LEU A CA 1
ATOM 976 C C . LEU A 1 124 ? -7.897 -0.561 -6.702 1.00 91.56 124 LEU A C 1
ATOM 978 O O . LEU A 1 124 ? -8.039 -0.738 -5.491 1.00 91.56 124 LEU A O 1
ATOM 982 N N . ASP A 1 125 ? -8.416 0.495 -7.332 1.00 89.81 125 ASP A N 1
ATOM 983 C CA . ASP A 1 125 ? -9.260 1.485 -6.654 1.00 89.81 125 ASP A CA 1
ATOM 984 C C . ASP A 1 125 ? -10.541 0.835 -6.122 1.00 89.81 125 ASP A C 1
ATOM 986 O O . ASP A 1 125 ? -10.884 1.003 -4.953 1.00 89.81 125 ASP A O 1
ATOM 990 N N . GLY A 1 126 ? -11.218 0.034 -6.952 1.00 90.56 126 GLY A N 1
ATOM 991 C CA . GLY A 1 126 ? -12.422 -0.697 -6.564 1.00 90.56 126 GLY A CA 1
ATOM 992 C C . GLY A 1 126 ? -12.176 -1.632 -5.381 1.00 90.56 126 GLY A C 1
ATOM 993 O O . GLY A 1 126 ? -12.944 -1.619 -4.421 1.00 90.56 126 GLY A O 1
ATOM 994 N N . LEU A 1 127 ? -11.073 -2.386 -5.398 1.00 90.94 127 LEU A N 1
ATOM 995 C CA . LEU A 1 127 ? -10.670 -3.234 -4.273 1.00 90.94 127 LEU A CA 1
ATOM 996 C C . LEU A 1 127 ? -10.394 -2.414 -3.008 1.00 90.94 127 LEU A C 1
ATOM 998 O O . LEU A 1 127 ? -10.865 -2.779 -1.934 1.00 90.94 127 LEU A O 1
ATOM 1002 N N . SER A 1 128 ? -9.683 -1.293 -3.126 1.00 90.44 128 SER A N 1
ATOM 1003 C CA . SER A 1 128 ? -9.388 -0.405 -1.993 1.00 90.44 128 SER A CA 1
ATOM 1004 C C . SER A 1 128 ? -10.662 0.135 -1.347 1.00 90.44 128 SER A C 1
ATOM 1006 O O . SER A 1 128 ? -10.810 0.091 -0.125 1.00 90.44 128 SER A O 1
ATOM 1008 N N . VAL A 1 129 ? -11.605 0.599 -2.173 1.00 91.19 129 VAL A N 1
ATOM 1009 C CA . VAL A 1 129 ? -12.907 1.104 -1.725 1.00 91.19 129 VAL A CA 1
ATOM 1010 C C . VAL A 1 129 ? -13.721 -0.005 -1.070 1.00 91.19 129 VAL A C 1
ATOM 1012 O O . VAL A 1 129 ? -14.283 0.221 -0.004 1.00 91.19 129 VAL A O 1
ATOM 1015 N N . LEU A 1 130 ? -13.758 -1.208 -1.651 1.00 91.81 130 LEU A N 1
ATOM 1016 C CA . LEU A 1 130 ? -14.472 -2.348 -1.070 1.00 91.81 130 LEU A CA 1
ATOM 1017 C C . LEU A 1 130 ? -13.906 -2.736 0.299 1.00 91.81 130 LEU A C 1
ATOM 1019 O O . LEU A 1 130 ? -14.666 -2.864 1.256 1.00 91.81 130 LEU A O 1
ATOM 1023 N N . LEU A 1 131 ? -12.582 -2.872 0.416 1.00 90.44 131 LEU A N 1
ATOM 1024 C CA . LEU A 1 131 ? -11.922 -3.193 1.686 1.00 90.44 131 LEU A CA 1
ATOM 1025 C C . LEU A 1 131 ? -12.196 -2.115 2.741 1.00 90.44 131 LEU A C 1
ATOM 1027 O O . LEU A 1 131 ? -12.565 -2.436 3.872 1.00 90.44 131 LEU A O 1
ATOM 1031 N N . GLY A 1 132 ? -12.075 -0.843 2.351 1.00 87.38 132 GLY A N 1
ATOM 1032 C CA . GLY A 1 132 ? -12.367 0.293 3.219 1.00 87.38 132 GLY A CA 1
ATOM 1033 C C . GLY A 1 132 ? -13.827 0.324 3.672 1.00 87.38 132 GLY A C 1
ATOM 1034 O O . GLY A 1 132 ? -14.085 0.428 4.867 1.00 87.38 132 GLY A O 1
ATOM 1035 N N . ALA A 1 133 ? -14.781 0.178 2.751 1.00 89.81 133 ALA A N 1
ATOM 1036 C CA . ALA A 1 133 ? -16.213 0.215 3.043 1.00 89.81 133 ALA A CA 1
ATOM 1037 C C . ALA A 1 133 ? -16.644 -0.930 3.968 1.00 89.81 133 ALA A C 1
ATOM 1039 O O . ALA A 1 133 ? -17.352 -0.697 4.946 1.00 89.81 133 ALA A O 1
ATOM 1040 N N . VAL A 1 134 ? -16.173 -2.153 3.702 1.00 91.12 134 VAL A N 1
ATOM 1041 C CA . VAL A 1 134 ? -16.441 -3.318 4.557 1.00 91.12 134 VAL A CA 1
ATOM 1042 C C . VAL A 1 134 ? -15.851 -3.103 5.950 1.00 91.12 134 VAL A C 1
ATOM 1044 O O . VAL A 1 134 ? -16.539 -3.305 6.950 1.00 91.12 134 VAL A O 1
ATOM 1047 N N . GLY A 1 135 ? -14.605 -2.634 6.038 1.00 87.75 135 GLY A N 1
ATOM 1048 C CA . GLY A 1 135 ? -13.967 -2.337 7.318 1.00 87.75 135 GLY A CA 1
ATOM 1049 C C . GLY A 1 135 ? -14.693 -1.267 8.129 1.00 87.75 135 GLY A C 1
ATOM 1050 O O . GLY A 1 135 ? -14.908 -1.434 9.330 1.00 87.75 135 GLY A O 1
ATOM 1051 N N . LEU A 1 136 ? -15.118 -0.190 7.469 1.00 86.25 136 LEU A N 1
ATOM 1052 C CA . LEU A 1 136 ? -15.829 0.923 8.094 1.00 86.25 136 LEU A CA 1
ATOM 1053 C C . LEU A 1 136 ? -17.221 0.489 8.572 1.00 86.25 136 LEU A C 1
ATOM 1055 O O . LEU A 1 136 ? -17.630 0.855 9.671 1.00 86.25 136 LEU A O 1
ATOM 1059 N N . LEU A 1 137 ? -17.911 -0.364 7.811 1.00 90.31 137 LEU A N 1
ATOM 1060 C CA . LEU A 1 137 ? -19.177 -0.962 8.229 1.00 90.31 137 LEU A CA 1
ATOM 1061 C C . LEU A 1 137 ? -19.012 -1.812 9.496 1.00 90.31 137 LEU A C 1
ATOM 1063 O O . LEU A 1 137 ? -19.781 -1.645 10.440 1.00 90.31 137 LEU A O 1
ATOM 1067 N N . PHE A 1 138 ? -17.985 -2.664 9.567 1.00 88.12 138 PHE A N 1
ATOM 1068 C CA . PHE A 1 138 ? -17.708 -3.436 10.783 1.00 88.12 138 PHE A CA 1
ATOM 1069 C C . PHE A 1 138 ? -17.367 -2.548 11.985 1.00 88.12 138 PHE A C 1
ATOM 1071 O O . PHE A 1 138 ? -17.854 -2.806 13.087 1.00 88.12 138 PHE A O 1
ATOM 1078 N N . LEU A 1 139 ? -16.583 -1.482 11.780 1.00 84.81 139 LEU A N 1
ATOM 1079 C CA . LEU A 1 139 ? -16.323 -0.490 12.827 1.00 84.81 139 LEU A CA 1
ATOM 1080 C C . LEU A 1 139 ? -17.625 0.138 13.331 1.00 84.81 139 LEU A C 1
ATOM 1082 O O . LEU A 1 139 ? -17.835 0.185 14.539 1.00 84.81 139 LEU A O 1
ATOM 1086 N N . LEU A 1 140 ? -18.509 0.567 12.426 1.00 85.69 140 LEU A N 1
ATOM 1087 C CA . LEU A 1 140 ? -19.791 1.180 12.779 1.00 85.69 140 LEU A CA 1
ATOM 1088 C C . LEU A 1 140 ? -20.687 0.230 13.572 1.00 85.69 140 LEU A C 1
ATOM 1090 O O . LEU A 1 140 ? -21.190 0.627 14.620 1.00 85.69 140 LEU A O 1
ATOM 1094 N N . VAL A 1 141 ? -20.858 -1.017 13.120 1.00 86.69 141 VAL A N 1
ATOM 1095 C CA . VAL A 1 141 ? -21.661 -2.015 13.850 1.00 86.69 141 VAL A CA 1
ATOM 1096 C C . VAL A 1 141 ? -21.105 -2.215 15.258 1.00 86.69 141 VAL A C 1
ATOM 1098 O O . VAL A 1 141 ? -21.843 -2.133 16.235 1.00 86.69 141 VAL A O 1
ATOM 1101 N N . LYS A 1 142 ? -19.784 -2.356 15.386 1.00 80.06 142 LYS A N 1
ATOM 1102 C CA . LYS A 1 142 ? -19.133 -2.535 16.685 1.00 80.06 142 LYS A CA 1
ATOM 1103 C C . LYS A 1 142 ? -19.273 -1.310 17.593 1.00 80.06 142 LYS A C 1
ATOM 1105 O O . LYS A 1 142 ? -19.469 -1.450 18.797 1.00 80.06 142 LYS A O 1
ATOM 1110 N N . SER A 1 143 ? -19.184 -0.102 17.040 1.00 78.38 143 SER A N 1
ATOM 1111 C CA . SER A 1 143 ? -19.428 1.136 17.787 1.00 78.38 143 SER A CA 1
ATOM 1112 C C . SER A 1 143 ? -20.880 1.245 18.257 1.00 78.38 143 SER A C 1
ATOM 1114 O O . SER A 1 143 ? -21.117 1.694 19.378 1.00 78.38 143 SER A O 1
ATOM 1116 N N . LEU A 1 144 ? -21.844 0.811 17.439 1.00 84.12 144 LEU A N 1
ATOM 1117 C CA . LEU A 1 144 ? -23.260 0.764 17.808 1.00 84.12 144 LEU A CA 1
ATOM 1118 C C . LEU A 1 144 ? -23.527 -0.252 18.921 1.00 84.12 144 LEU A C 1
ATOM 1120 O O . LEU A 1 144 ? -24.281 0.062 19.839 1.00 84.12 144 LEU A O 1
ATOM 1124 N N . ASP A 1 145 ? -22.875 -1.415 18.891 1.00 82.69 145 ASP A N 1
ATOM 1125 C CA . ASP A 1 145 ? -22.968 -2.404 19.970 1.00 82.69 145 ASP A CA 1
ATOM 1126 C C . ASP A 1 145 ? -22.429 -1.840 21.293 1.00 82.69 145 ASP A C 1
ATOM 1128 O O . ASP A 1 145 ? -23.098 -1.933 22.319 1.00 82.69 145 ASP A O 1
ATOM 1132 N N . ILE A 1 146 ? -21.282 -1.147 21.273 1.00 77.69 146 ILE A N 1
ATOM 1133 C CA . ILE A 1 146 ? -20.726 -0.483 22.469 1.00 77.69 146 ILE A CA 1
ATOM 1134 C C . ILE A 1 146 ? -21.680 0.597 23.000 1.00 77.69 146 ILE A C 1
ATOM 1136 O O . ILE A 1 146 ? -21.884 0.711 24.214 1.00 77.69 146 ILE A O 1
ATOM 1140 N N . LEU A 1 147 ? -22.270 1.401 22.109 1.00 76.38 147 LEU A N 1
ATOM 1141 C CA . LEU A 1 147 ? -23.252 2.420 22.484 1.00 76.38 147 LEU A CA 1
ATOM 1142 C C . LEU A 1 147 ? -24.501 1.781 23.093 1.00 76.38 147 LEU A C 1
ATOM 1144 O O . LEU A 1 147 ? -24.966 2.232 24.139 1.00 76.38 147 LEU A O 1
ATOM 1148 N N . LYS A 1 148 ? -25.011 0.705 22.487 1.00 78.75 148 LYS A N 1
ATOM 1149 C CA . LYS A 1 148 ? -26.149 -0.060 22.995 1.00 78.75 148 LYS A CA 1
ATOM 1150 C C . LYS A 1 148 ? -25.851 -0.656 24.365 1.00 78.75 148 LYS A C 1
ATOM 1152 O O . LYS A 1 148 ? -26.679 -0.509 25.259 1.00 78.75 148 LYS A O 1
ATOM 1157 N N . ASP A 1 149 ? -24.690 -1.266 24.566 1.00 73.44 149 ASP A N 1
ATOM 1158 C CA . ASP A 1 149 ? -24.300 -1.855 25.850 1.00 73.44 149 ASP A CA 1
ATOM 1159 C C . ASP A 1 149 ? -24.136 -0.790 26.941 1.00 73.44 149 ASP A C 1
ATOM 1161 O O . ASP A 1 149 ? -24.525 -1.001 28.089 1.00 73.44 149 ASP A O 1
ATOM 1165 N N . THR A 1 150 ? -23.640 0.394 26.578 1.00 73.56 150 THR A N 1
ATOM 1166 C CA . THR A 1 150 ? -23.528 1.532 27.503 1.00 73.56 150 THR A CA 1
ATOM 1167 C C . THR A 1 150 ? -24.905 2.101 27.867 1.00 73.56 150 THR A C 1
ATOM 1169 O O . THR A 1 150 ? -25.146 2.439 29.026 1.00 73.56 150 THR A O 1
ATOM 1172 N N . LEU A 1 151 ? -25.828 2.173 26.901 1.00 75.31 151 LEU A N 1
ATOM 1173 C CA . LEU A 1 151 ? -27.200 2.662 27.090 1.00 75.31 151 LEU A CA 1
ATOM 1174 C C . LEU A 1 151 ? -28.111 1.651 27.800 1.00 75.31 151 LEU A C 1
ATOM 1176 O O . LEU A 1 151 ? -29.048 2.054 28.483 1.00 75.31 151 LEU A O 1
ATOM 1180 N N . SER A 1 152 ? -27.836 0.351 27.674 1.00 74.88 152 SER A N 1
ATOM 1181 C CA . SER A 1 152 ? -28.635 -0.719 28.292 1.00 74.88 152 SER A CA 1
ATOM 1182 C C . SER A 1 152 ? -28.459 -0.802 29.816 1.00 74.88 152 SER A C 1
ATOM 1184 O O . SER A 1 152 ? -29.2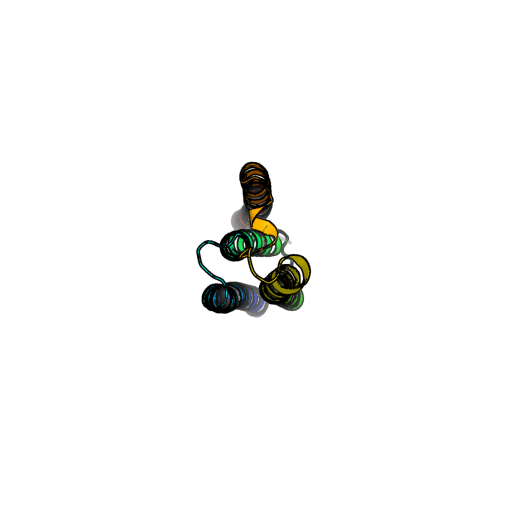08 -1.523 30.474 1.00 74.88 152 SER A O 1
ATOM 1186 N N . GLY A 1 153 ? -27.510 -0.050 30.387 1.00 54.50 153 GLY A N 1
ATOM 1187 C CA . GLY A 1 153 ? -27.211 -0.038 31.819 1.00 54.50 153 GLY A CA 1
ATOM 1188 C C . GLY A 1 153 ? -26.618 -1.364 32.325 1.00 54.50 153 GLY A C 1
ATOM 1189 O O . GLY A 1 153 ? -26.646 -2.380 31.628 1.00 54.50 153 GLY A O 1
ATOM 1190 N N . PRO A 1 154 ? -26.047 -1.398 33.544 1.00 50.88 154 PRO A N 1
ATOM 1191 C CA . PRO A 1 154 ? -25.533 -2.641 34.104 1.00 50.88 154 PRO A CA 1
ATOM 1192 C C . PRO A 1 154 ? -26.696 -3.624 34.272 1.00 50.88 154 PRO A C 1
ATOM 1194 O O . PRO A 1 154 ? -27.636 -3.351 35.022 1.00 50.88 154 PRO A O 1
ATOM 1197 N N . LYS A 1 155 ? -26.638 -4.772 33.580 1.00 48.81 155 LYS A N 1
ATOM 1198 C CA . LYS A 1 155 ? -27.522 -5.909 33.869 1.00 48.81 155 LYS A CA 1
ATOM 1199 C C . LYS A 1 155 ? -27.413 -6.196 35.366 1.00 48.81 155 LYS A C 1
ATOM 1201 O O . LYS A 1 155 ? -26.338 -6.560 35.839 1.00 48.81 155 LYS A O 1
ATOM 1206 N N . LYS A 1 156 ? -28.508 -5.979 36.099 1.00 39.19 156 LYS A N 1
ATOM 1207 C CA . LYS A 1 156 ? -28.634 -6.410 37.492 1.00 39.19 156 LYS A CA 1
ATOM 1208 C C . LYS A 1 156 ? -28.398 -7.922 37.523 1.00 39.19 156 LYS A C 1
ATOM 1210 O O . LYS A 1 156 ? -29.159 -8.659 36.897 1.00 39.19 156 LYS A O 1
ATOM 1215 N N . ALA A 1 157 ? -27.303 -8.322 38.164 1.00 39.22 157 ALA A N 1
ATOM 1216 C CA . ALA A 1 157 ? -27.130 -9.665 38.698 1.00 39.22 157 ALA A CA 1
ATOM 1217 C C . ALA A 1 157 ? -28.068 -9.852 39.896 1.00 39.22 157 ALA A C 1
ATOM 1219 O O . ALA A 1 157 ? -28.321 -8.838 40.593 1.00 39.22 157 ALA A O 1
#